Protein AF-A0A3Q3IJT4-F1 (afdb_monomer_lite)

Structure (mmCIF, N/CA/C/O backbone):
data_AF-A0A3Q3IJT4-F1
#
_entry.id   AF-A0A3Q3IJT4-F1
#
loop_
_atom_site.group_PDB
_atom_site.id
_atom_site.type_symbol
_atom_site.label_atom_id
_atom_site.label_alt_id
_atom_site.label_comp_id
_atom_site.label_asym_id
_atom_site.label_entity_id
_atom_site.label_seq_id
_atom_site.pdbx_PDB_ins_code
_atom_site.Cartn_x
_atom_site.Cartn_y
_atom_site.Cartn_z
_atom_site.occupancy
_atom_site.B_iso_or_equiv
_atom_site.auth_seq_id
_atom_site.auth_comp_id
_atom_site.auth_asym_id
_atom_site.auth_atom_id
_atom_site.pdbx_PDB_model_num
ATOM 1 N N . MET A 1 1 ? 3.269 15.169 1.025 1.00 46.00 1 MET A N 1
ATOM 2 C CA . MET A 1 1 ? 3.141 15.724 2.395 1.00 46.00 1 MET A CA 1
ATOM 3 C C . MET A 1 1 ? 2.060 14.976 3.210 1.00 46.00 1 MET A C 1
ATOM 5 O O . MET A 1 1 ? 1.100 15.585 3.662 1.00 46.00 1 MET A O 1
ATOM 9 N N . MET A 1 2 ? 2.171 13.644 3.381 1.00 52.56 2 MET A N 1
ATOM 10 C CA . MET A 1 2 ? 1.164 12.825 4.109 1.00 52.56 2 MET A CA 1
ATOM 11 C C . MET A 1 2 ? 1.743 11.650 4.932 1.00 52.56 2 MET A C 1
ATOM 13 O O . MET A 1 2 ? 1.042 11.084 5.762 1.00 52.56 2 MET A O 1
ATOM 17 N N . LYS A 1 3 ? 3.024 11.300 4.750 1.00 56.78 3 LYS A N 1
ATOM 18 C CA . LYS A 1 3 ? 3.663 10.099 5.327 1.00 56.78 3 LYS A CA 1
ATOM 19 C C . LYS A 1 3 ? 3.566 9.974 6.860 1.00 56.78 3 LYS A C 1
ATOM 21 O O . LYS A 1 3 ? 3.421 8.867 7.355 1.00 56.78 3 LYS A O 1
ATOM 26 N N . HIS A 1 4 ? 3.578 11.086 7.597 1.00 59.25 4 HIS A N 1
ATOM 27 C CA . HIS A 1 4 ? 3.530 11.073 9.068 1.00 59.25 4 HIS A CA 1
ATOM 28 C C . HIS A 1 4 ? 2.114 11.170 9.655 1.00 59.25 4 HIS A C 1
ATOM 30 O O . HIS A 1 4 ? 1.925 10.853 10.822 1.00 59.25 4 HIS A O 1
ATOM 36 N N . ARG A 1 5 ? 1.111 11.586 8.865 1.00 65.19 5 ARG A N 1
ATOM 37 C CA . ARG A 1 5 ? -0.263 11.782 9.365 1.00 65.19 5 ARG A CA 1
ATOM 38 C C . ARG A 1 5 ? -1.043 10.479 9.494 1.00 65.19 5 ARG A C 1
ATOM 40 O O . ARG A 1 5 ? -1.850 10.348 10.403 1.00 65.19 5 ARG A O 1
ATOM 47 N N . ILE A 1 6 ? -0.753 9.507 8.633 1.00 68.06 6 ILE A N 1
ATOM 48 C CA . ILE A 1 6 ? -1.380 8.180 8.670 1.00 68.06 6 ILE A CA 1
ATOM 49 C C . ILE A 1 6 ? -1.087 7.479 10.006 1.00 68.06 6 ILE A C 1
ATOM 51 O O . ILE A 1 6 ? -1.961 6.842 10.577 1.00 68.06 6 ILE A O 1
ATOM 55 N N . LEU A 1 7 ? 0.122 7.658 10.546 1.00 68.50 7 LEU A N 1
ATOM 56 C CA . LEU A 1 7 ? 0.541 7.064 11.820 1.00 68.50 7 LEU A CA 1
ATOM 57 C C . LEU A 1 7 ? -0.082 7.743 13.054 1.00 68.50 7 LEU A C 1
ATOM 59 O O . LEU A 1 7 ? 0.027 7.210 14.150 1.00 68.50 7 LEU A O 1
ATOM 63 N N . GLN A 1 8 ? -0.718 8.908 12.890 1.00 78.56 8 GLN A N 1
ATOM 64 C CA . GLN A 1 8 ? -1.355 9.667 13.976 1.00 78.56 8 GLN A CA 1
ATOM 65 C C . GLN A 1 8 ? -2.885 9.539 13.985 1.00 78.56 8 GLN A C 1
ATOM 67 O O . GLN A 1 8 ? -3.569 10.257 14.716 1.00 78.56 8 GLN A O 1
ATOM 72 N N . GLN A 1 9 ? -3.453 8.667 13.152 1.00 79.81 9 GLN A N 1
ATOM 73 C CA . GLN A 1 9 ? -4.900 8.524 13.069 1.00 79.81 9 GLN A CA 1
ATOM 74 C C . GLN A 1 9 ? -5.465 7.800 14.296 1.00 79.81 9 GLN A C 1
ATOM 76 O O . GLN A 1 9 ? -4.903 6.808 14.750 1.00 79.81 9 GLN A O 1
ATOM 81 N N . LYS A 1 10 ? -6.613 8.275 14.801 1.00 85.12 10 LYS A N 1
ATOM 82 C CA . LYS A 1 10 ? -7.298 7.680 15.965 1.00 85.12 10 LYS A CA 1
ATOM 83 C C . LYS A 1 10 ? -7.782 6.252 15.709 1.00 85.12 10 LYS A C 1
ATOM 85 O O . LYS A 1 10 ? -7.786 5.442 16.626 1.00 85.12 10 LYS A O 1
ATOM 90 N N . ASP A 1 11 ? -8.195 5.969 14.475 1.00 89.62 11 ASP A N 1
ATOM 91 C CA . ASP A 1 11 ? -8.597 4.634 14.041 1.00 89.62 11 ASP A CA 1
ATOM 92 C C . ASP A 1 11 ? -7.460 3.983 13.226 1.00 89.62 11 ASP A C 1
ATOM 94 O O . ASP A 1 11 ? -7.174 4.438 12.105 1.00 89.62 11 ASP A O 1
ATOM 98 N N . PRO A 1 12 ? -6.815 2.926 13.759 1.00 87.50 12 PRO A N 1
ATOM 99 C CA . PRO A 1 12 ? -5.720 2.237 13.086 1.00 87.50 12 PRO A CA 1
ATOM 100 C C . PRO A 1 12 ? -6.165 1.484 11.823 1.00 87.50 12 PRO A C 1
ATOM 102 O O . PRO A 1 12 ? -5.369 1.333 10.895 1.00 87.50 12 PRO A O 1
ATOM 105 N N . LEU A 1 13 ? -7.423 1.038 11.736 1.00 89.25 13 LEU A N 1
ATOM 106 C CA . LEU A 1 13 ? -7.929 0.331 10.556 1.00 89.25 13 LEU A CA 1
ATOM 107 C C . LEU A 1 13 ? -8.129 1.297 9.392 1.00 89.25 13 LEU A C 1
ATOM 109 O O . LEU A 1 13 ? -7.681 1.027 8.274 1.00 89.25 13 LEU A O 1
ATOM 113 N N . LEU A 1 14 ? -8.713 2.464 9.665 1.00 88.94 14 LEU A N 1
ATOM 114 C CA . LEU A 1 14 ? -8.833 3.536 8.680 1.00 88.94 14 LEU A CA 1
ATOM 115 C C . LEU A 1 14 ? -7.451 4.049 8.242 1.00 88.94 14 LEU A C 1
ATOM 117 O O . LEU A 1 14 ? -7.267 4.418 7.081 1.00 88.94 14 LEU A O 1
ATOM 121 N N . ALA A 1 15 ? -6.464 4.065 9.145 1.00 89.25 15 ALA A N 1
ATOM 122 C CA . ALA A 1 15 ? -5.097 4.475 8.818 1.00 89.25 15 ALA A CA 1
ATOM 123 C C . ALA A 1 15 ? -4.461 3.491 7.839 1.00 89.25 15 ALA A C 1
ATOM 125 O O . ALA A 1 15 ? -3.898 3.877 6.814 1.00 89.25 15 ALA A O 1
ATOM 126 N N . LEU A 1 16 ? -4.605 2.202 8.138 1.00 90.50 16 LEU A N 1
ATOM 127 C CA . LEU A 1 16 ? -4.089 1.123 7.318 1.00 90.50 16 LEU A CA 1
ATOM 128 C C . LEU A 1 16 ? -4.767 1.075 5.944 1.00 90.50 16 LEU A C 1
ATOM 130 O O . LEU A 1 16 ? -4.087 0.887 4.936 1.00 90.50 16 LEU A O 1
ATOM 134 N N . MET A 1 17 ? -6.085 1.281 5.883 1.00 91.94 17 MET A N 1
ATOM 135 C CA . MET A 1 17 ? -6.819 1.377 4.620 1.00 91.94 17 MET A CA 1
ATOM 136 C C . MET A 1 17 ? -6.297 2.536 3.765 1.00 91.94 17 MET A C 1
ATOM 138 O O . MET A 1 17 ? -5.934 2.325 2.608 1.00 91.94 17 MET A O 1
ATOM 142 N N . SER A 1 18 ? -6.172 3.732 4.345 1.00 89.69 18 SER A N 1
ATOM 143 C CA . SER A 1 18 ? -5.626 4.900 3.649 1.00 89.69 18 SER A CA 1
ATOM 144 C C . SER A 1 18 ? -4.197 4.656 3.171 1.00 89.69 18 SER A C 1
ATOM 146 O O . SER A 1 18 ? -3.891 4.901 2.009 1.00 89.69 18 SER A O 1
ATOM 148 N N . PHE A 1 19 ? -3.330 4.089 4.015 1.00 90.31 19 PHE A N 1
ATOM 149 C CA . PHE A 1 19 ? -1.964 3.736 3.625 1.00 90.31 19 PHE A CA 1
ATOM 150 C C . PHE A 1 19 ? -1.928 2.841 2.384 1.00 90.31 19 PHE A C 1
ATOM 152 O O . PHE A 1 19 ? -1.159 3.089 1.459 1.00 90.31 19 PHE A O 1
ATOM 159 N N . ARG A 1 20 ? -2.778 1.811 2.360 1.00 91.94 20 ARG A N 1
ATOM 160 C CA . ARG A 1 20 ? -2.843 0.832 1.270 1.00 91.94 20 ARG A CA 1
ATOM 161 C C . ARG A 1 20 ? -3.390 1.420 -0.029 1.00 91.94 20 ARG A C 1
ATOM 163 O O . ARG A 1 20 ? -2.965 0.976 -1.091 1.00 91.94 20 ARG A O 1
ATOM 170 N N . ALA A 1 21 ? -4.309 2.380 0.056 1.00 91.12 21 ALA A N 1
ATOM 171 C CA . ALA A 1 21 ? -4.940 3.019 -1.098 1.00 91.12 21 ALA A CA 1
ATOM 172 C C . ALA A 1 21 ? -4.157 4.229 -1.640 1.00 91.12 21 ALA A C 1
ATOM 174 O O . ALA A 1 21 ? -4.363 4.640 -2.780 1.00 91.12 21 ALA A O 1
ATOM 175 N N . MET A 1 22 ? -3.265 4.822 -0.844 1.00 88.88 22 MET A N 1
ATOM 176 C CA . MET A 1 22 ? -2.549 6.031 -1.238 1.00 88.88 22 MET A CA 1
ATOM 177 C C . MET A 1 22 ? -1.388 5.732 -2.196 1.00 88.88 22 MET A C 1
ATOM 179 O O . MET A 1 22 ? -0.536 4.898 -1.884 1.00 88.88 22 MET A O 1
ATOM 183 N N . PRO A 1 23 ? -1.287 6.445 -3.332 1.00 88.25 23 PRO A N 1
ATOM 184 C CA . PRO A 1 23 ? -0.177 6.276 -4.257 1.00 88.25 23 PRO A CA 1
ATOM 185 C C . PRO A 1 23 ? 1.133 6.757 -3.625 1.00 88.25 23 PRO A C 1
ATOM 187 O O . PRO A 1 23 ? 1.209 7.842 -3.036 1.00 88.25 23 PRO A O 1
ATOM 190 N N . ALA A 1 24 ? 2.191 5.959 -3.762 1.00 86.38 24 ALA A N 1
ATOM 191 C CA . ALA A 1 24 ? 3.510 6.353 -3.294 1.00 86.38 24 ALA A CA 1
ATOM 192 C C . ALA A 1 24 ? 4.049 7.509 -4.148 1.00 86.38 24 ALA A C 1
ATOM 194 O O . ALA A 1 24 ? 4.054 7.434 -5.372 1.00 86.38 24 ALA A O 1
ATOM 195 N N . THR A 1 25 ? 4.578 8.561 -3.5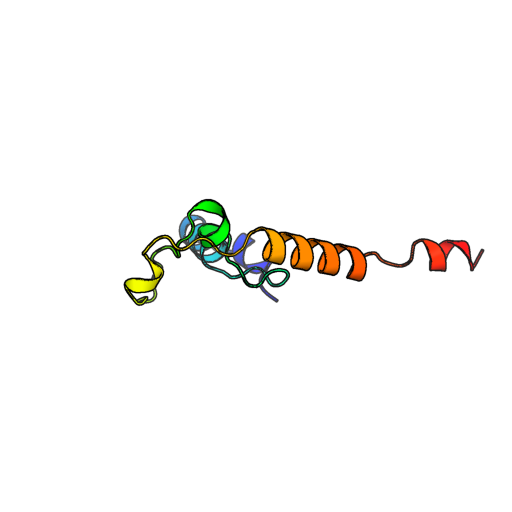21 1.00 81.94 25 THR A N 1
ATOM 196 C CA . THR A 1 25 ? 5.106 9.736 -4.246 1.00 81.94 25 THR A CA 1
ATOM 197 C C . THR A 1 25 ? 6.260 9.386 -5.194 1.00 81.94 25 THR A C 1
ATOM 199 O O . THR A 1 25 ? 6.421 10.035 -6.217 1.00 81.94 25 THR A O 1
ATOM 202 N N . ALA A 1 26 ? 7.040 8.346 -4.880 1.00 83.12 26 ALA A N 1
ATOM 203 C CA . ALA A 1 26 ? 8.187 7.935 -5.689 1.00 83.12 26 ALA A CA 1
ATOM 204 C C . ALA A 1 26 ? 7.800 7.192 -6.981 1.00 83.12 26 ALA A C 1
ATOM 206 O O . ALA A 1 26 ? 8.487 7.312 -7.990 1.00 83.12 26 ALA A O 1
ATOM 207 N N . THR A 1 27 ? 6.729 6.395 -6.957 1.00 85.56 27 THR A N 1
ATOM 208 C CA . THR A 1 27 ? 6.372 5.493 -8.068 1.00 85.56 27 THR A CA 1
ATOM 209 C C . THR A 1 27 ? 5.011 5.801 -8.687 1.00 85.56 27 THR A C 1
ATOM 211 O O . THR A 1 27 ? 4.750 5.370 -9.806 1.00 85.56 27 THR A O 1
ATOM 214 N N . GLY A 1 28 ? 4.153 6.548 -7.988 1.00 88.50 28 GLY A N 1
ATOM 215 C CA . GLY A 1 28 ? 2.766 6.829 -8.366 1.00 88.50 28 GLY A CA 1
ATOM 216 C C . GLY A 1 28 ? 1.800 5.662 -8.138 1.00 88.50 28 GLY A C 1
ATOM 217 O O . GLY A 1 28 ? 0.613 5.811 -8.399 1.00 88.50 28 GLY A O 1
ATOM 218 N N . VAL A 1 29 ? 2.290 4.522 -7.641 1.00 90.19 29 VAL A N 1
ATOM 219 C CA . VAL A 1 29 ? 1.519 3.284 -7.448 1.00 90.19 29 VAL A CA 1
ATOM 220 C C . VAL A 1 29 ? 1.247 3.082 -5.960 1.00 90.19 29 VAL A C 1
ATOM 222 O O . VAL A 1 29 ? 2.134 3.314 -5.132 1.00 90.19 29 VAL A O 1
ATOM 225 N N . SER A 1 30 ? 0.029 2.678 -5.603 1.00 91.56 30 SER A N 1
ATOM 226 C CA . SER A 1 30 ? -0.341 2.391 -4.213 1.00 91.56 30 SER A CA 1
ATOM 227 C C . SER A 1 30 ? 0.181 1.024 -3.740 1.00 91.56 30 SER A C 1
ATOM 229 O O . SER A 1 30 ? 0.416 0.125 -4.553 1.00 91.56 30 SER A O 1
ATOM 231 N N . PRO A 1 31 ? 0.356 0.812 -2.421 1.00 91.31 31 PRO A N 1
ATOM 232 C CA . PRO A 1 31 ? 0.776 -0.485 -1.895 1.00 91.31 31 PRO A CA 1
ATOM 233 C C . PRO A 1 31 ? -0.168 -1.636 -2.265 1.00 91.31 31 PRO A C 1
ATOM 235 O O . PRO A 1 31 ? 0.300 -2.738 -2.538 1.00 91.31 31 PRO A O 1
ATOM 238 N N . ALA A 1 32 ? -1.483 -1.396 -2.299 1.00 92.25 32 ALA A N 1
ATOM 239 C CA . ALA A 1 32 ? -2.454 -2.406 -2.714 1.00 92.25 32 ALA A CA 1
ATOM 240 C C . ALA A 1 32 ? -2.291 -2.796 -4.189 1.00 92.25 32 ALA A C 1
ATOM 242 O O . ALA A 1 32 ? -2.302 -3.984 -4.506 1.00 92.25 32 ALA A O 1
ATOM 243 N N . GLU A 1 33 ? -2.066 -1.821 -5.072 1.00 92.44 33 GLU A N 1
ATOM 244 C CA . GLU A 1 33 ? -1.808 -2.084 -6.492 1.00 92.44 33 GLU A CA 1
ATOM 245 C C . GLU A 1 33 ? -0.495 -2.853 -6.689 1.00 92.44 33 GLU A C 1
ATOM 247 O O . GLU A 1 33 ? -0.426 -3.748 -7.524 1.00 92.44 33 GLU A O 1
ATOM 252 N N . LEU A 1 34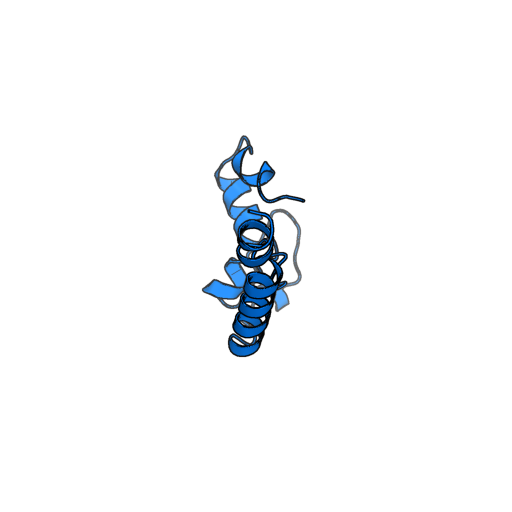 ? 0.535 -2.569 -5.887 1.00 91.62 34 LEU A N 1
ATOM 253 C CA . LEU A 1 34 ? 1.812 -3.283 -5.964 1.00 91.62 34 LEU A CA 1
ATOM 254 C C . LEU A 1 34 ? 1.725 -4.733 -5.458 1.00 91.62 34 LEU A C 1
ATOM 256 O O . LEU A 1 34 ? 2.484 -5.579 -5.918 1.00 91.62 34 LEU A O 1
ATOM 260 N N . LEU A 1 35 ? 0.854 -5.010 -4.483 1.00 90.56 35 LEU A N 1
ATOM 261 C CA . LEU A 1 35 ? 0.731 -6.328 -3.846 1.00 90.56 35 LEU A CA 1
ATOM 262 C C . LEU A 1 35 ? -0.345 -7.215 -4.466 1.00 90.56 35 LEU A C 1
ATOM 264 O O . LEU A 1 35 ? -0.229 -8.433 -4.399 1.00 90.56 35 LEU A O 1
ATOM 268 N N . MET A 1 36 ? -1.412 -6.621 -4.996 1.00 91.75 36 MET A N 1
ATOM 269 C CA . MET A 1 36 ? -2.597 -7.340 -5.472 1.00 91.75 36 MET A CA 1
ATOM 270 C C . MET A 1 36 ? -2.969 -6.989 -6.916 1.00 91.75 36 MET A C 1
ATOM 272 O O . MET A 1 36 ? -3.955 -7.516 -7.426 1.00 91.75 36 MET A O 1
ATOM 276 N N . GLY A 1 37 ? -2.255 -6.058 -7.557 1.00 91.06 37 GLY A N 1
ATOM 277 C CA . GLY A 1 37 ? -2.584 -5.571 -8.896 1.00 91.06 37 GLY A CA 1
ATOM 278 C C . GLY A 1 37 ? -3.883 -4.769 -8.958 1.00 91.06 37 GLY A C 1
ATOM 279 O O . GLY A 1 37 ? -4.312 -4.409 -10.035 1.00 91.06 37 GLY A O 1
ATOM 280 N N . ARG A 1 38 ? -4.555 -4.486 -7.841 1.00 92.38 38 ARG A N 1
ATOM 281 C CA . ARG A 1 38 ? -5.850 -3.788 -7.828 1.00 92.38 38 ARG A CA 1
ATOM 282 C C . ARG A 1 38 ? -5.900 -2.723 -6.754 1.00 92.38 38 ARG A C 1
ATOM 284 O O . ARG A 1 38 ? -5.174 -2.801 -5.760 1.00 92.38 38 ARG A O 1
ATOM 291 N N . ARG A 1 39 ? -6.833 -1.784 -6.897 1.00 91.25 39 ARG A N 1
ATOM 292 C CA . ARG A 1 39 ? -7.202 -0.888 -5.800 1.00 91.25 39 ARG A CA 1
ATOM 293 C C . ARG A 1 39 ? -8.146 -1.600 -4.840 1.00 91.25 39 ARG A C 1
ATOM 295 O O . ARG A 1 39 ? -8.905 -2.491 -5.219 1.00 91.25 39 ARG A O 1
ATOM 302 N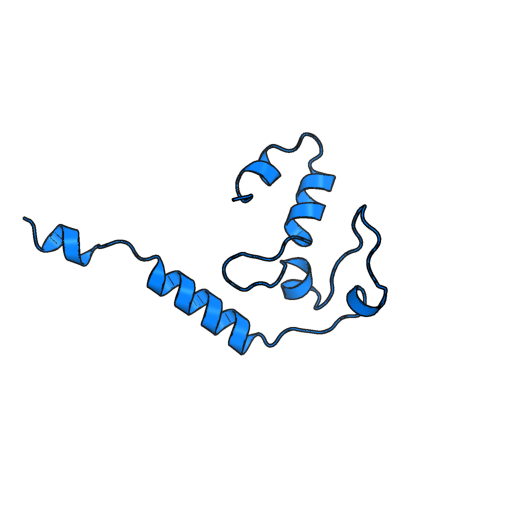 N . ILE A 1 40 ? -8.076 -1.209 -3.574 1.00 91.38 40 ILE A N 1
ATOM 303 C CA . ILE A 1 40 ? -9.031 -1.645 -2.555 1.00 91.38 40 ILE A CA 1
ATOM 304 C C . ILE A 1 40 ? -10.223 -0.695 -2.523 1.00 91.38 40 ILE A C 1
ATOM 306 O O . ILE A 1 40 ? -10.078 0.494 -2.811 1.00 91.38 40 ILE A O 1
ATOM 310 N N . GLN A 1 41 ? -11.385 -1.213 -2.130 1.00 92.19 41 GLN A N 1
ATOM 311 C CA . GLN A 1 41 ? -12.506 -0.353 -1.773 1.00 92.19 41 GLN A CA 1
ATOM 312 C C . GLN A 1 41 ? -12.112 0.506 -0.573 1.00 92.19 41 GLN A C 1
ATOM 314 O O . GLN A 1 41 ? -11.455 0.041 0.361 1.00 92.19 41 GLN A O 1
ATOM 319 N N . THR A 1 42 ? -12.506 1.771 -0.631 1.00 91.75 42 THR A N 1
ATOM 320 C CA . THR A 1 42 ? -12.335 2.728 0.461 1.00 91.75 42 THR A CA 1
ATOM 321 C C . THR A 1 42 ? -13.706 3.254 0.869 1.00 91.75 42 THR A C 1
ATOM 323 O O . THR A 1 42 ? -14.721 2.839 0.315 1.00 91.75 42 THR A O 1
ATOM 326 N N . THR A 1 43 ? -13.760 4.190 1.815 1.00 89.38 43 THR A N 1
ATOM 327 C CA . THR A 1 43 ? -15.008 4.895 2.150 1.00 89.38 43 THR A CA 1
ATOM 328 C C . THR A 1 43 ? -15.543 5.745 1.000 1.00 89.38 43 THR A C 1
ATOM 330 O O . THR A 1 43 ? -16.715 6.110 1.009 1.00 89.38 43 THR A O 1
ATOM 333 N N . LEU A 1 44 ? -14.697 6.072 0.020 1.00 88.75 44 LEU A N 1
ATOM 334 C CA . LEU A 1 44 ? -15.110 6.768 -1.187 1.00 88.75 44 LEU A CA 1
ATOM 335 C C . LEU A 1 44 ? -15.506 5.753 -2.265 1.00 88.75 44 LEU A C 1
ATOM 337 O O . LEU A 1 44 ? -14.792 4.760 -2.452 1.00 88.75 44 LEU A O 1
ATOM 341 N N . PRO A 1 45 ? -16.600 6.007 -3.004 1.00 88.75 45 PRO A N 1
ATOM 342 C CA . PRO A 1 45 ? -16.981 5.162 -4.122 1.00 88.75 45 PRO A CA 1
ATOM 343 C C . PRO A 1 45 ? -15.889 5.200 -5.195 1.00 88.75 45 PRO A C 1
ATOM 345 O O . PRO A 1 45 ? -15.373 6.259 -5.555 1.00 88.75 45 PRO A O 1
ATOM 348 N N . THR A 1 46 ? -15.539 4.028 -5.716 1.00 87.19 46 THR A N 1
ATOM 349 C CA . THR A 1 46 ? -14.561 3.868 -6.795 1.00 87.19 46 THR A CA 1
ATOM 350 C C . THR A 1 46 ? -15.203 3.136 -7.960 1.00 87.19 46 THR A C 1
ATOM 352 O O . THR A 1 46 ? -16.030 2.255 -7.743 1.00 87.19 46 THR A O 1
ATOM 355 N N . LEU A 1 47 ? -14.771 3.430 -9.186 1.00 89.88 47 LEU A N 1
ATOM 356 C CA . LEU A 1 47 ? -15.224 2.691 -10.365 1.00 89.88 47 LEU A CA 1
ATOM 357 C C . LEU A 1 47 ? -14.852 1.202 -10.265 1.00 89.88 47 LEU A C 1
ATOM 359 O O . LEU A 1 47 ? -13.736 0.882 -9.848 1.00 89.88 47 LEU A O 1
ATOM 363 N N . GLU A 1 48 ? -15.751 0.312 -10.689 1.00 88.12 48 GLU A N 1
ATOM 364 C CA . GLU A 1 48 ? -15.564 -1.144 -10.590 1.00 88.12 48 GLU A CA 1
ATOM 365 C C . GLU A 1 48 ? -14.327 -1.646 -11.340 1.00 88.12 48 GLU A C 1
ATOM 367 O O . GLU A 1 48 ? -13.655 -2.568 -10.885 1.00 88.12 48 GLU A O 1
ATOM 372 N N . SER A 1 49 ? -13.952 -0.979 -12.433 1.00 88.25 49 SER A N 1
ATOM 373 C CA . SER A 1 49 ? -12.738 -1.294 -13.190 1.00 88.25 49 SER A CA 1
ATOM 374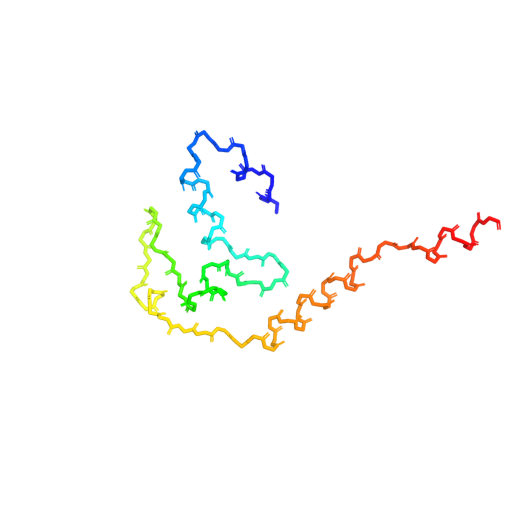 C C . SER A 1 49 ? -11.454 -1.180 -12.362 1.00 88.25 49 SER A C 1
ATOM 376 O O . SER A 1 49 ? -10.495 -1.892 -12.638 1.00 88.25 49 SER A O 1
ATOM 378 N N . ASN A 1 50 ? -11.432 -0.346 -11.315 1.00 85.00 50 ASN A N 1
ATOM 379 C CA . ASN A 1 50 ? -10.281 -0.217 -10.416 1.00 85.00 50 ASN A CA 1
ATOM 380 C C . ASN A 1 50 ? -10.156 -1.384 -9.419 1.00 85.00 50 ASN A C 1
ATOM 382 O O . ASN A 1 50 ? -9.102 -1.558 -8.805 1.00 85.00 50 ASN A O 1
ATOM 386 N N . LEU A 1 51 ? -11.235 -2.147 -9.215 1.00 87.88 51 LEU A N 1
ATOM 387 C CA . LEU A 1 51 ? -11.286 -3.296 -8.302 1.00 87.88 51 LEU A CA 1
ATOM 388 C C . LEU A 1 51 ? -10.789 -4.584 -8.968 1.00 87.88 51 LEU A C 1
ATOM 390 O O . LEU A 1 51 ? -10.512 -5.573 -8.281 1.00 87.88 51 LEU A O 1
ATOM 394 N N . VAL A 1 52 ? -10.680 -4.566 -10.296 1.00 90.88 52 VAL A N 1
ATOM 395 C CA . VAL A 1 52 ? -10.166 -5.666 -11.105 1.00 90.88 52 VAL A CA 1
ATOM 396 C C . VAL A 1 52 ? -8.632 -5.637 -11.079 1.00 90.88 52 VAL A C 1
ATOM 398 O O . VAL A 1 52 ? -8.043 -4.566 -11.228 1.00 90.88 52 VAL A O 1
ATOM 401 N N . PRO A 1 53 ? -7.959 -6.785 -10.881 1.00 88.88 53 PRO A N 1
ATOM 402 C CA . PRO A 1 53 ? -6.503 -6.847 -10.891 1.00 88.88 53 PRO A CA 1
ATOM 403 C C . PRO A 1 53 ? -5.925 -6.539 -12.277 1.00 88.88 53 PRO A C 1
ATOM 405 O O . PRO A 1 53 ? -6.133 -7.276 -13.237 1.00 88.88 53 PRO A O 1
ATOM 408 N N . GLN A 1 54 ? -5.156 -5.458 -12.349 1.00 87.88 54 GLN A N 1
ATOM 409 C CA . GLN A 1 54 ? -4.303 -5.038 -13.451 1.00 87.88 54 GLN A CA 1
ATOM 410 C C . GLN A 1 54 ? -2.923 -4.653 -12.906 1.00 87.88 54 GLN A C 1
ATOM 412 O O . GLN A 1 54 ? -2.728 -3.602 -12.293 1.00 87.88 54 GLN A O 1
ATOM 417 N N . TRP A 1 55 ? -1.940 -5.524 -13.120 1.00 87.06 55 TRP A N 1
ATOM 418 C CA . TRP A 1 55 ? -0.597 -5.299 -12.602 1.00 87.06 55 TRP A CA 1
ATOM 419 C C . TRP A 1 55 ? 0.105 -4.165 -13.358 1.00 87.06 55 TRP A C 1
ATOM 421 O O . TRP A 1 55 ? 0.186 -4.217 -14.587 1.00 87.06 55 TRP A O 1
ATOM 431 N N . PRO A 1 56 ? 0.649 -3.158 -12.652 1.00 86.00 56 PRO A N 1
ATOM 432 C CA . PRO A 1 56 ? 1.493 -2.159 -13.285 1.00 86.00 56 PRO A CA 1
ATOM 433 C C . PRO A 1 56 ? 2.805 -2.804 -13.737 1.00 86.00 56 PRO A C 1
ATOM 435 O O . PRO A 1 56 ? 3.265 -3.784 -13.146 1.00 86.00 56 PRO A O 1
ATOM 438 N N . ASP A 1 57 ? 3.450 -2.217 -14.744 1.00 91.00 57 ASP A N 1
ATOM 439 C CA . ASP A 1 57 ? 4.765 -2.678 -15.179 1.00 91.00 57 ASP A CA 1
ATOM 440 C C . ASP A 1 57 ? 5.796 -2.499 -14.052 1.00 91.00 57 ASP A C 1
ATOM 442 O O . ASP A 1 57 ? 6.271 -1.397 -13.746 1.00 91.00 57 ASP A O 1
ATOM 446 N N . LEU A 1 58 ? 6.142 -3.620 -13.420 1.00 88.88 58 LEU A N 1
ATOM 447 C CA . LEU A 1 58 ? 7.045 -3.663 -12.279 1.00 88.88 58 LEU A CA 1
ATOM 448 C C . LEU A 1 58 ? 8.459 -3.201 -12.640 1.00 88.88 58 LEU A C 1
ATOM 450 O O . LEU A 1 58 ? 9.171 -2.719 -11.756 1.00 88.88 58 LEU A O 1
ATOM 454 N N . SER A 1 59 ? 8.873 -3.322 -13.905 1.00 91.62 59 SER A N 1
ATOM 455 C CA . SER A 1 59 ? 10.189 -2.864 -14.357 1.00 91.62 59 SER A CA 1
ATOM 456 C C . SER A 1 59 ? 10.275 -1.336 -14.304 1.00 91.62 59 SER A C 1
ATOM 458 O O . SER A 1 59 ? 11.197 -0.785 -13.698 1.00 91.62 59 SER A O 1
ATOM 460 N N . ILE A 1 60 ? 9.239 -0.650 -14.795 1.00 90.50 60 ILE A N 1
ATOM 461 C CA . ILE A 1 60 ? 9.114 0.811 -14.758 1.00 90.50 60 ILE A CA 1
ATOM 462 C C . ILE A 1 60 ? 9.007 1.302 -13.313 1.00 90.50 60 ILE A C 1
ATOM 464 O O . ILE A 1 60 ? 9.653 2.281 -12.932 1.00 90.50 60 ILE A O 1
ATOM 468 N N . VAL A 1 61 ? 8.212 0.620 -12.483 1.00 90.56 61 VAL A N 1
ATOM 469 C CA . VAL A 1 61 ? 8.056 0.967 -11.062 1.00 90.56 61 VAL A CA 1
ATOM 470 C C . VAL A 1 61 ? 9.394 0.872 -10.323 1.00 90.56 61 VAL A C 1
ATOM 472 O O . VAL A 1 61 ? 9.729 1.771 -9.546 1.00 90.56 61 VAL A O 1
ATOM 475 N N . ARG A 1 62 ? 10.182 -0.180 -10.578 1.00 90.94 62 ARG A N 1
ATOM 476 C CA . ARG A 1 62 ? 11.525 -0.346 -9.998 1.00 90.94 62 ARG A CA 1
ATOM 477 C C . ARG A 1 62 ? 12.479 0.740 -10.481 1.00 90.94 62 ARG A C 1
ATOM 479 O O . ARG A 1 62 ? 13.080 1.398 -9.639 1.00 90.94 62 ARG A O 1
ATOM 486 N N . ALA A 1 63 ? 12.534 0.998 -11.786 1.00 90.81 63 ALA A N 1
ATOM 487 C CA . ALA A 1 63 ? 13.385 2.039 -12.357 1.00 90.81 63 ALA A CA 1
ATOM 488 C C . ALA A 1 63 ? 13.084 3.426 -11.760 1.00 90.81 63 ALA A C 1
ATOM 490 O O . ALA A 1 63 ? 13.998 4.124 -11.326 1.00 90.81 63 ALA A O 1
ATOM 491 N N . LYS A 1 64 ? 11.801 3.803 -11.640 1.00 89.06 64 LYS A N 1
ATOM 492 C CA . LYS A 1 64 ? 11.384 5.068 -11.002 1.00 89.06 64 LYS A CA 1
ATOM 493 C C . LYS A 1 64 ? 11.794 5.141 -9.534 1.00 89.06 64 LYS A C 1
ATOM 495 O O . LYS A 1 64 ? 12.289 6.169 -9.078 1.00 89.06 64 LYS A O 1
ATOM 500 N N . ARG A 1 65 ? 11.602 4.051 -8.787 1.00 88.62 65 ARG A N 1
AT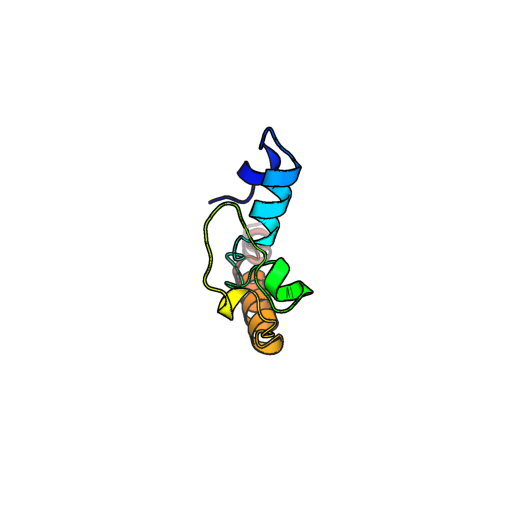OM 501 C CA . ARG A 1 65 ? 12.020 3.969 -7.383 1.00 88.62 65 ARG A CA 1
ATOM 502 C C . ARG A 1 65 ? 13.532 4.142 -7.250 1.00 88.62 65 ARG A C 1
ATOM 504 O O . ARG A 1 65 ? 13.978 4.852 -6.354 1.00 88.62 65 ARG A O 1
ATOM 511 N N . ASP A 1 66 ? 14.303 3.484 -8.105 1.00 89.38 66 ASP A N 1
ATOM 512 C CA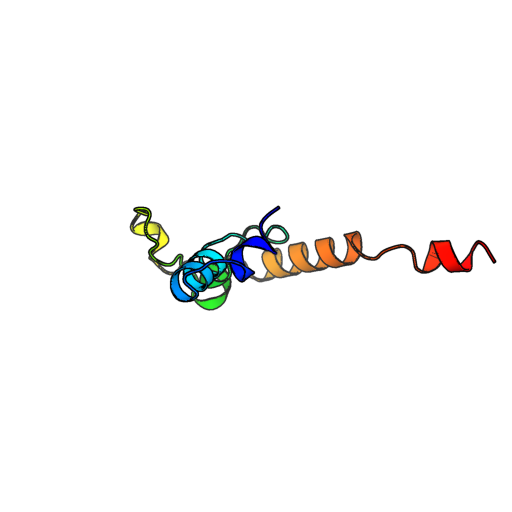 . ASP A 1 66 ? 15.761 3.490 -8.036 1.00 89.38 66 ASP A CA 1
ATOM 513 C C . ASP A 1 66 ? 16.327 4.855 -8.454 1.00 89.38 66 ASP A C 1
ATOM 515 O O . ASP A 1 66 ? 17.184 5.382 -7.748 1.00 89.38 66 ASP A O 1
ATOM 519 N N . TRP A 1 67 ? 15.738 5.503 -9.468 1.00 87.00 67 TRP A N 1
ATOM 520 C CA . TRP A 1 67 ? 15.998 6.912 -9.796 1.00 87.00 67 TRP A CA 1
ATOM 521 C C . TRP A 1 67 ? 15.749 7.828 -8.593 1.00 87.00 67 TRP A C 1
ATOM 523 O O . TRP A 1 67 ? 16.569 8.680 -8.258 1.00 87.00 67 TRP A O 1
ATOM 533 N N . GLN A 1 68 ? 14.599 7.688 -7.928 1.00 84.19 68 GLN A N 1
ATOM 534 C CA . GLN A 1 68 ? 14.259 8.524 -6.771 1.00 84.19 68 GLN A CA 1
ATOM 535 C C . GLN A 1 68 ? 15.240 8.310 -5.610 1.00 84.19 68 GLN A C 1
ATOM 537 O O . GLN A 1 68 ? 15.612 9.269 -4.938 1.00 84.19 68 GLN A O 1
ATOM 542 N N . LYS A 1 69 ? 15.715 7.074 -5.402 1.00 81.62 69 LYS A N 1
ATOM 543 C CA . LYS A 1 69 ? 16.757 6.773 -4.409 1.00 81.62 69 LYS A CA 1
ATOM 544 C C . LYS A 1 69 ? 18.093 7.431 -4.754 1.00 81.62 69 LYS A C 1
ATOM 546 O O . LYS A 1 69 ? 18.697 8.017 -3.861 1.00 81.62 69 LYS A O 1
ATOM 551 N N . SER A 1 70 ? 18.538 7.368 -6.012 1.00 79.12 70 SER A N 1
ATOM 552 C CA . SER A 1 70 ? 19.785 8.017 -6.445 1.00 79.12 70 SER A CA 1
ATOM 553 C C . SER A 1 70 ? 19.695 9.544 -6.433 1.00 79.12 70 SER A C 1
ATOM 555 O O . SER A 1 70 ? 20.694 10.213 -6.212 1.00 79.12 70 SER A O 1
ATOM 557 N N . ALA A 1 71 ? 18.507 10.115 -6.639 1.00 76.88 71 ALA A N 1
ATOM 558 C CA . ALA A 1 71 ? 18.295 11.559 -6.544 1.00 76.88 71 ALA A CA 1
ATOM 559 C C . ALA A 1 71 ? 18.267 12.070 -5.091 1.00 76.88 71 ALA A C 1
ATOM 561 O O . ALA A 1 71 ? 18.517 13.248 -4.850 1.00 76.88 71 ALA A O 1
ATOM 562 N N . GLN A 1 72 ? 17.950 11.204 -4.121 1.00 65.00 72 GLN A N 1
ATOM 563 C CA . GLN A 1 72 ? 17.803 11.578 -2.714 1.00 65.00 72 GLN A CA 1
ATOM 564 C C . GLN A 1 72 ? 19.054 11.315 -1.861 1.00 65.00 72 GLN A C 1
ATOM 566 O O . GLN A 1 72 ? 19.053 11.687 -0.690 1.00 65.00 72 GLN A O 1
ATOM 571 N N . THR A 1 73 ? 20.127 10.720 -2.397 1.00 54.00 73 THR A N 1
ATOM 572 C CA . THR A 1 73 ? 21.407 10.627 -1.674 1.00 54.00 73 THR A CA 1
ATOM 573 C C . THR A 1 73 ? 21.941 12.029 -1.367 1.00 54.00 73 THR A C 1
ATOM 575 O O . THR A 1 73 ? 22.303 12.749 -2.300 1.00 54.00 73 THR A O 1
ATOM 578 N N . PRO A 1 74 ? 22.024 12.444 -0.090 1.00 53.50 74 PRO A N 1
ATOM 579 C CA . PRO A 1 74 ? 22.672 13.693 0.256 1.00 53.50 74 PRO A CA 1
ATOM 580 C C . PRO A 1 74 ? 24.190 13.479 0.241 1.00 53.50 74 PRO A C 1
ATOM 582 O O . PRO A 1 74 ? 24.706 12.615 0.942 1.00 53.50 74 PRO A O 1
ATOM 585 N N . ASN A 1 75 ? 24.892 14.256 -0.583 1.00 54.06 75 ASN A N 1
ATOM 586 C CA . ASN A 1 75 ? 26.188 14.883 -0.296 1.00 54.06 75 ASN A CA 1
ATOM 587 C C . ASN A 1 75 ? 27.129 14.206 0.726 1.00 54.06 75 ASN A C 1
ATOM 589 O O . ASN A 1 75 ? 27.602 14.867 1.643 1.00 54.06 75 ASN A O 1
ATOM 593 N N . LEU A 1 76 ? 27.504 12.937 0.544 1.00 52.72 76 LEU A N 1
ATOM 594 C CA . LEU A 1 76 ? 28.694 12.404 1.231 1.00 52.72 76 LEU A CA 1
ATOM 595 C C . LEU A 1 76 ? 29.992 12.907 0.580 1.00 52.72 76 LEU A C 1
ATOM 597 O O . LEU A 1 76 ? 30.998 13.077 1.257 1.00 52.72 76 LEU A O 1
ATOM 601 N N . ILE A 1 77 ? 29.955 13.235 -0.715 1.00 55.34 77 ILE A N 1
ATOM 602 C CA . ILE A 1 77 ? 31.114 13.772 -1.446 1.00 55.34 77 ILE A CA 1
ATOM 603 C C . ILE A 1 77 ? 31.369 15.247 -1.078 1.00 55.34 77 ILE A C 1
ATOM 605 O O . ILE A 1 77 ? 32.513 15.651 -0.910 1.00 55.34 77 ILE A O 1
ATOM 609 N N . LEU A 1 78 ? 30.317 16.042 -0.850 1.00 53.00 78 LEU A N 1
ATOM 610 C CA . LEU A 1 78 ? 30.440 17.466 -0.497 1.00 53.00 78 LEU A CA 1
ATOM 611 C C . LEU A 1 78 ? 30.892 17.719 0.958 1.00 53.00 78 LEU A C 1
ATOM 613 O O . LEU A 1 78 ? 31.388 18.803 1.248 1.00 53.00 78 LEU A O 1
ATOM 617 N N . VAL A 1 79 ? 30.759 16.738 1.860 1.00 55.06 79 VAL A N 1
ATOM 618 C CA . VAL A 1 79 ? 31.279 16.830 3.242 1.00 55.06 79 VAL A CA 1
ATOM 619 C C . VAL A 1 79 ? 32.776 16.503 3.304 1.00 55.06 79 VAL A C 1
ATOM 621 O O . VAL A 1 79 ? 33.492 17.114 4.086 1.00 55.06 79 VAL A O 1
ATOM 624 N N . LEU A 1 80 ? 33.273 15.603 2.447 1.00 53.44 80 LEU A N 1
ATOM 625 C CA . LEU A 1 80 ? 34.693 15.218 2.410 1.00 53.44 80 LEU A CA 1
ATOM 626 C C . LEU A 1 80 ? 35.587 16.207 1.645 1.00 53.44 80 LEU A C 1
ATOM 628 O O . LEU A 1 80 ? 36.797 16.188 1.827 1.00 53.44 80 LEU A O 1
ATOM 632 N N . MET A 1 81 ? 35.013 17.070 0.801 1.00 50.84 81 MET A N 1
ATOM 633 C CA . MET A 1 81 ? 35.761 18.079 0.033 1.00 50.84 81 MET A CA 1
ATOM 634 C C . MET A 1 81 ? 35.915 19.431 0.761 1.00 50.84 81 MET A C 1
ATOM 636 O O . MET A 1 81 ? 36.496 20.350 0.195 1.00 50.84 81 MET A O 1
ATOM 640 N N . ASN A 1 82 ? 35.402 19.561 1.992 1.00 44.47 82 ASN A N 1
ATOM 641 C CA . ASN A 1 82 ? 35.462 20.777 2.822 1.00 44.47 82 ASN A CA 1
ATOM 642 C C . ASN A 1 82 ? 36.149 20.532 4.190 1.00 44.47 82 ASN A C 1
ATOM 644 O O . ASN A 1 82 ? 35.786 21.157 5.186 1.00 44.47 82 ASN A O 1
ATOM 648 N N . SER A 1 83 ? 37.114 19.609 4.272 1.00 50.88 83 SER A N 1
ATOM 649 C CA . SER A 1 83 ? 37.968 19.388 5.458 1.00 50.88 83 SER A CA 1
ATOM 650 C C . SER A 1 83 ? 39.443 19.497 5.111 1.00 50.88 83 SER A C 1
ATOM 652 O O . SER A 1 83 ? 39.800 19.097 3.982 1.00 50.88 83 SER A O 1
#

Foldseek 3Di:
DCVVVLVVDPDVVLSVLCQQQDQDPQQRHGVVCQPFQAHDDHPDDDDVVRRDRHHDDVVSSVVSNVVVVVVPDPDPPVVVVPD

Secondary structure (DSSP, 8-state):
--TTTGGG-S-HHHHHHHHHHSPPTTTS--HHHHHHSSPPP-SS---GGGGS-----HHHHHHHHHHHHHHH---HHHHHTT-

Radius of gyration: 17.12 Å; chains: 1; bounding box: 55×28×31 Å

Organism: Monopterus albus (NCBI:txid43700)

Sequence (83 aa):
MMKHRILQQKDPLLALMSFRAMPATATGVSPAELLMGRRIQTTLPTLESNLVPQWPDLSIVRAKRDWQKSAQTPNLILVLMNS

pLDDT: mean 80.97, std 14.45, range [44.47, 92.44]